Protein AF-A0AA39YDU1-F1 (afdb_monomer_lite)

pLDDT: mean 75.13, std 13.62, range [35.56, 90.25]

Secondary structure (DSSP, 8-state):
-TTSS---SS---SHHHHHHHHSS-----EEEEETTTTEEEE---HHHHHHHTSTT---EE--B-TTT--BPPPEEHHHH---------

Structure (mmCIF, N/CA/C/O backbone):
data_AF-A0AA39YDU1-F1
#
_entry.id   AF-A0AA39YDU1-F1
#
loop_
_atom_site.group_PDB
_atom_site.id
_atom_site.type_symbol
_atom_site.label_atom_id
_atom_site.label_alt_id
_atom_site.label_comp_id
_atom_site.label_asym_id
_atom_site.label_entity_id
_atom_site.label_seq_id
_atom_site.pdbx_PDB_ins_code
_atom_site.Cartn_x
_atom_site.Cartn_y
_atom_site.Cartn_z
_atom_site.occupancy
_atom_site.B_iso_or_equiv
_atom_site.auth_seq_id
_atom_site.auth_comp_id
_atom_site.auth_asym_id
_atom_site.auth_atom_id
_atom_site.pdbx_PDB_model_num
ATOM 1 N N . ILE A 1 1 ? -8.978 3.957 -26.871 1.00 47.50 1 ILE A N 1
ATOM 2 C CA . ILE A 1 1 ? -8.664 4.606 -25.570 1.00 47.50 1 ILE A CA 1
ATOM 3 C C . ILE A 1 1 ? -9.674 4.247 -24.463 1.00 47.50 1 ILE A C 1
ATOM 5 O O . ILE A 1 1 ? -9.238 3.800 -23.417 1.00 47.50 1 ILE A O 1
ATOM 9 N N . ARG A 1 2 ? -11.002 4.299 -24.682 1.00 35.56 2 ARG A N 1
ATOM 10 C CA . ARG A 1 2 ? -12.038 3.990 -23.656 1.00 35.56 2 ARG A CA 1
ATOM 11 C C . ARG A 1 2 ? -12.030 2.564 -23.058 1.00 35.56 2 ARG A C 1
ATOM 13 O O . ARG A 1 2 ? -12.606 2.353 -22.003 1.00 35.56 2 ARG A O 1
ATOM 20 N N . ARG A 1 3 ? -11.391 1.589 -23.716 1.00 40.78 3 ARG A N 1
ATOM 21 C CA . ARG A 1 3 ? -11.350 0.175 -23.285 1.00 40.78 3 ARG A CA 1
ATOM 22 C C . ARG A 1 3 ? -10.234 -0.135 -22.266 1.00 40.78 3 ARG A C 1
ATOM 24 O O . ARG A 1 3 ? -10.273 -1.187 -21.656 1.00 40.78 3 ARG A O 1
ATOM 31 N N . LEU A 1 4 ? -9.275 0.780 -22.080 1.00 43.16 4 LEU A N 1
ATOM 32 C CA . LEU A 1 4 ? -8.185 0.685 -21.088 1.00 43.16 4 LEU A CA 1
ATOM 33 C C . LEU A 1 4 ? -8.556 1.287 -19.721 1.00 43.16 4 LEU A C 1
ATOM 35 O O . LEU A 1 4 ? -7.823 1.111 -18.761 1.00 43.16 4 LEU A O 1
ATOM 39 N N . LEU A 1 5 ? -9.672 2.019 -19.650 1.00 44.91 5 LEU A N 1
ATOM 40 C CA . LEU A 1 5 ? -10.159 2.694 -18.438 1.00 44.91 5 LEU A CA 1
ATOM 41 C C . LEU A 1 5 ? -11.294 1.925 -17.746 1.00 44.91 5 LEU A C 1
ATOM 43 O O . LEU A 1 5 ? -11.844 2.402 -16.761 1.00 44.91 5 LEU A O 1
ATOM 47 N N . LEU A 1 6 ? -11.671 0.767 -18.288 1.00 43.84 6 LEU A N 1
ATOM 48 C CA . LEU A 1 6 ? -12.620 -0.152 -17.673 1.00 43.84 6 LEU A CA 1
ATOM 49 C C . LEU A 1 6 ? -11.801 -1.251 -16.995 1.00 43.84 6 LEU A C 1
ATOM 51 O O . LEU A 1 6 ? -11.708 -2.362 -17.510 1.00 43.84 6 LEU A O 1
ATOM 55 N N . ASP A 1 7 ? -11.146 -0.890 -15.888 1.00 47.28 7 ASP A N 1
ATOM 56 C CA . ASP A 1 7 ? -10.816 -1.875 -14.857 1.00 47.28 7 ASP A CA 1
ATOM 57 C C . ASP A 1 7 ? -12.153 -2.518 -14.472 1.00 47.28 7 ASP A C 1
ATOM 59 O O . ASP A 1 7 ? -13.098 -1.820 -14.105 1.00 47.28 7 ASP A O 1
ATOM 63 N N . ASP A 1 8 ? -12.286 -3.826 -14.654 1.00 54.81 8 ASP A N 1
ATOM 64 C CA . ASP A 1 8 ? -13.513 -4.565 -14.340 1.00 54.81 8 ASP A CA 1
ATOM 65 C C . ASP A 1 8 ? -13.666 -4.798 -12.825 1.00 54.81 8 ASP A C 1
ATOM 67 O O . ASP A 1 8 ? -14.436 -5.662 -12.405 1.00 54.81 8 ASP A O 1
ATOM 71 N N . GLU A 1 9 ? -12.879 -4.057 -12.035 1.00 50.50 9 GLU A N 1
ATOM 72 C CA . GLU A 1 9 ? -12.658 -4.156 -10.594 1.00 50.50 9 GLU A CA 1
ATOM 73 C C . GLU A 1 9 ? -12.163 -5.536 -10.129 1.00 50.50 9 GLU A C 1
ATOM 75 O O . GLU A 1 9 ? -12.003 -5.762 -8.929 1.00 50.50 9 GLU A O 1
ATOM 80 N N . ASN A 1 10 ? -11.859 -6.459 -11.051 1.00 50.19 10 ASN A N 1
ATOM 81 C CA . ASN A 1 10 ? -11.291 -7.763 -10.711 1.00 50.19 10 ASN A CA 1
ATOM 82 C C . ASN A 1 10 ? -9.755 -7.749 -10.739 1.00 50.19 10 ASN A C 1
ATOM 84 O O . ASN A 1 10 ? -9.124 -8.707 -10.272 1.00 50.19 10 ASN A O 1
ATOM 88 N N . GLY A 1 11 ? -9.144 -6.673 -11.251 1.00 57.66 11 GLY A N 1
ATOM 89 C CA . GLY A 1 11 ? -7.698 -6.548 -11.418 1.00 57.66 11 GLY A CA 1
ATOM 90 C C . GLY A 1 11 ? -7.121 -7.586 -12.390 1.00 57.66 11 GLY A C 1
ATOM 91 O O . GLY A 1 11 ? -7.844 -8.245 -13.138 1.00 57.66 11 GLY A O 1
ATOM 92 N N . ASP A 1 12 ? -5.795 -7.763 -12.385 1.00 61.41 12 ASP A N 1
ATOM 93 C CA . ASP A 1 12 ? -5.139 -8.769 -13.235 1.00 61.41 12 ASP A CA 1
ATOM 94 C C . ASP A 1 12 ? -5.679 -10.181 -12.939 1.00 61.41 12 ASP A C 1
ATOM 96 O O . ASP A 1 12 ? -5.805 -10.585 -11.780 1.00 61.41 12 ASP A O 1
ATOM 100 N N . ARG A 1 13 ? -5.991 -10.943 -13.991 1.00 66.12 13 ARG A N 1
ATOM 101 C CA . ARG A 1 13 ? -6.508 -12.320 -13.940 1.00 66.12 13 ARG A CA 1
ATOM 102 C C . ARG A 1 13 ? -5.431 -13.378 -14.212 1.00 66.12 13 ARG A C 1
ATOM 104 O O . ARG A 1 13 ? -5.767 -14.554 -14.321 1.00 66.12 13 ARG A O 1
ATOM 111 N N . SER A 1 14 ? -4.165 -12.980 -14.333 1.00 67.94 14 SER A N 1
ATOM 112 C CA . SER A 1 14 ? -3.040 -13.899 -14.505 1.00 67.94 14 SER A CA 1
ATOM 113 C C . SER A 1 14 ? -2.952 -14.928 -13.371 1.00 67.94 14 SER A C 1
ATOM 115 O O . SER A 1 14 ? -3.374 -14.690 -12.235 1.00 67.94 14 SER A O 1
ATOM 117 N N . GLU A 1 15 ? -2.372 -16.090 -13.672 1.00 71.12 15 GLU A N 1
ATOM 118 C CA . GLU A 1 15 ? -2.139 -17.150 -12.685 1.00 71.12 15 GLU A CA 1
ATOM 119 C C . GLU A 1 15 ? -1.250 -16.654 -11.533 1.00 71.12 15 GLU A C 1
ATOM 121 O O . GLU A 1 15 ? -1.516 -16.946 -10.368 1.00 71.12 15 GLU A O 1
ATOM 126 N N . ALA A 1 16 ? -0.275 -15.789 -11.834 1.00 67.31 16 ALA A N 1
ATOM 127 C CA . ALA A 1 16 ? 0.546 -15.117 -10.832 1.00 67.31 16 ALA A CA 1
ATOM 128 C C . ALA A 1 16 ? -0.301 -14.260 -9.872 1.00 67.31 16 ALA A C 1
ATOM 130 O O . ALA A 1 16 ? -0.163 -14.386 -8.652 1.00 67.31 16 ALA A O 1
ATOM 131 N N . ALA A 1 17 ? -1.220 -13.441 -10.396 1.00 64.06 17 ALA A N 1
ATOM 132 C CA . ALA A 1 17 ? -2.144 -12.649 -9.583 1.00 64.06 17 ALA A CA 1
ATOM 133 C C . ALA A 1 17 ? -3.092 -13.537 -8.755 1.00 64.06 17 ALA A C 1
ATOM 135 O O . ALA A 1 17 ? -3.394 -13.235 -7.598 1.00 64.06 17 ALA A O 1
ATOM 136 N N . ALA A 1 18 ? -3.557 -14.654 -9.324 1.00 67.62 18 ALA A N 1
ATOM 137 C CA . ALA A 1 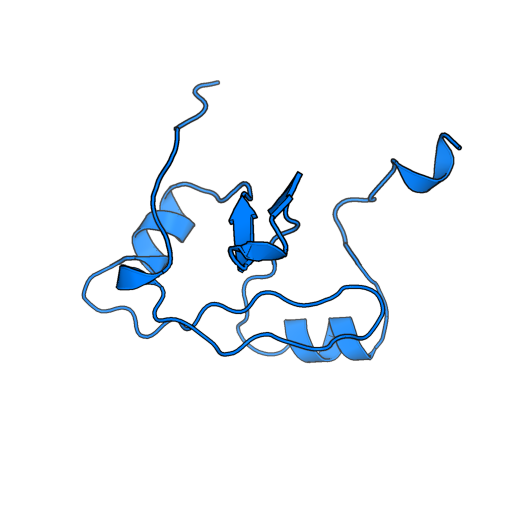18 ? -4.400 -15.624 -8.630 1.00 67.62 18 ALA A CA 1
ATOM 138 C C . ALA A 1 18 ? -3.669 -16.294 -7.452 1.00 67.62 18 ALA A C 1
ATOM 140 O O . ALA A 1 18 ? -4.206 -16.325 -6.346 1.00 67.62 18 ALA A O 1
ATOM 141 N N . GLU A 1 19 ? -2.432 -16.753 -7.643 1.00 69.75 19 GLU A N 1
ATOM 142 C CA . GLU A 1 19 ? -1.615 -17.364 -6.585 1.00 69.75 19 GLU A CA 1
ATOM 143 C C . GLU A 1 19 ? -1.325 -16.395 -5.430 1.00 69.75 19 GLU A C 1
ATOM 145 O O . GLU A 1 19 ? -1.369 -16.775 -4.257 1.00 69.75 19 GLU A O 1
ATOM 150 N N . LYS A 1 20 ? -1.103 -15.107 -5.725 1.00 65.44 20 LYS A N 1
ATOM 151 C CA . LYS A 1 20 ? -0.923 -14.087 -4.678 1.00 65.44 20 LYS A CA 1
ATOM 152 C C . LYS A 1 20 ? -2.210 -13.759 -3.921 1.00 65.44 20 LYS A C 1
ATOM 154 O O . LYS A 1 20 ? -2.128 -13.438 -2.740 1.00 65.44 20 LYS A O 1
ATOM 159 N N . ARG A 1 21 ? -3.383 -13.889 -4.550 1.00 64.62 21 ARG A N 1
ATOM 160 C CA . ARG A 1 21 ? -4.693 -13.754 -3.881 1.00 64.62 21 ARG A CA 1
ATOM 161 C C . ARG A 1 21 ? -5.086 -14.978 -3.047 1.00 64.62 21 ARG A C 1
ATOM 163 O O . ARG A 1 21 ? -5.895 -14.840 -2.136 1.00 64.62 21 ARG A O 1
ATOM 170 N N . LYS A 1 22 ? -4.534 -16.165 -3.336 1.00 62.09 22 LYS A N 1
ATOM 171 C CA . LYS A 1 22 ? -4.746 -17.383 -2.523 1.00 62.09 22 LYS A CA 1
ATOM 172 C C . LYS A 1 22 ? -4.065 -17.304 -1.156 1.00 62.09 22 LYS A C 1
ATOM 174 O O . LYS A 1 22 ? -4.507 -17.944 -0.205 1.00 62.09 22 LYS A O 1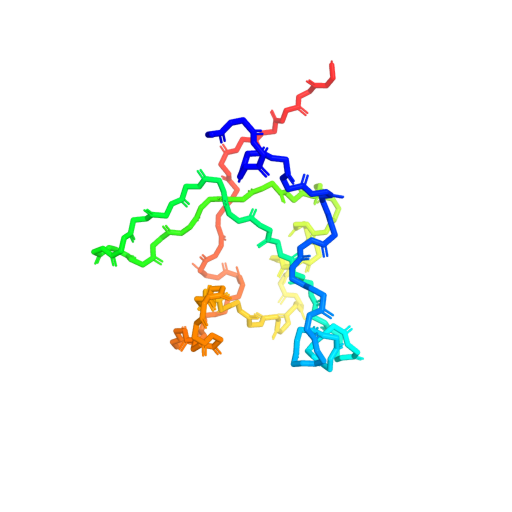
ATOM 179 N N . THR A 1 23 ? -2.991 -16.526 -1.049 1.00 58.00 23 THR A N 1
ATOM 180 C CA . THR A 1 23 ? -2.401 -16.155 0.240 1.00 58.00 23 THR A CA 1
ATOM 181 C C . THR A 1 23 ? -3.244 -15.032 0.841 1.00 58.00 23 THR A C 1
ATOM 183 O O . THR A 1 23 ? -3.763 -14.219 0.090 1.00 58.00 23 THR A O 1
ATOM 186 N N . ALA A 1 24 ? -3.423 -14.993 2.165 1.00 61.09 24 ALA A N 1
ATOM 187 C CA . ALA A 1 24 ? -4.249 -14.009 2.876 1.00 61.09 24 ALA A CA 1
ATOM 188 C C . ALA A 1 24 ? -3.742 -12.560 2.689 1.00 61.09 24 ALA A C 1
ATOM 190 O O . ALA A 1 24 ? -3.160 -11.962 3.589 1.00 61.09 24 ALA A O 1
ATOM 191 N N . VAL A 1 25 ? -3.914 -12.010 1.491 1.00 69.88 25 VAL A N 1
ATOM 192 C CA . VAL A 1 25 ? -3.377 -10.738 1.025 1.00 69.88 25 VAL A CA 1
ATOM 193 C C . VAL A 1 25 ? -4.555 -9.909 0.551 1.00 69.88 25 VAL A C 1
ATOM 195 O O . VAL A 1 25 ? -5.285 -10.293 -0.361 1.00 69.88 25 VAL A O 1
ATOM 198 N N . HIS A 1 26 ? -4.734 -8.744 1.163 1.00 73.44 26 HIS A N 1
ATOM 199 C CA . HIS A 1 26 ? -5.636 -7.738 0.629 1.00 73.44 26 HIS A CA 1
ATOM 200 C C . HIS A 1 26 ? -4.936 -7.001 -0.514 1.00 73.44 26 HIS A C 1
ATOM 202 O O . HIS A 1 26 ? -3.896 -6.375 -0.307 1.00 73.44 26 HIS A O 1
ATOM 208 N N . VAL A 1 27 ? -5.502 -7.087 -1.717 1.00 75.31 27 VAL A N 1
ATOM 209 C CA . VAL A 1 27 ? -5.025 -6.359 -2.898 1.00 75.31 27 VAL A CA 1
ATOM 210 C C . VAL A 1 27 ? -5.917 -5.139 -3.100 1.00 75.31 27 VAL A C 1
ATOM 212 O O . VAL A 1 27 ? -7.139 -5.267 -3.134 1.00 75.31 27 VAL A O 1
ATOM 215 N N . PHE A 1 28 ? -5.304 -3.965 -3.231 1.00 79.38 28 PHE A N 1
ATOM 216 C CA . PHE A 1 28 ? -5.997 -2.710 -3.511 1.00 79.38 28 PHE A CA 1
ATOM 217 C C . PHE A 1 28 ? -5.420 -2.086 -4.778 1.00 79.38 28 PHE A C 1
ATOM 219 O O . PHE A 1 28 ? -4.200 -1.961 -4.899 1.00 79.38 28 PHE A O 1
ATOM 226 N N . SER A 1 29 ? -6.287 -1.647 -5.689 1.00 77.06 29 SER A N 1
ATOM 227 C CA . SER A 1 29 ? -5.879 -0.800 -6.810 1.00 77.06 29 SER A CA 1
ATOM 228 C C . SER A 1 29 ? -5.621 0.619 -6.300 1.00 77.06 29 SER A C 1
ATOM 230 O O . SER A 1 29 ? -6.467 1.221 -5.629 1.00 77.06 29 SER A O 1
ATOM 232 N N . SER A 1 30 ? -4.439 1.163 -6.587 1.00 78.06 30 SER A N 1
ATOM 233 C CA . SER A 1 30 ? -4.132 2.561 -6.291 1.00 78.06 30 SER A CA 1
ATOM 234 C C . SER A 1 30 ? -4.683 3.462 -7.398 1.00 78.06 30 SER A C 1
ATOM 236 O O . SER A 1 30 ? -4.575 3.150 -8.579 1.00 78.06 30 SER A O 1
ATOM 238 N N . PHE A 1 31 ? -5.275 4.597 -7.023 1.00 77.19 31 PHE A N 1
ATOM 239 C CA . PHE A 1 31 ? -5.737 5.611 -7.986 1.00 77.19 31 PHE A CA 1
ATOM 240 C C . PHE A 1 31 ? -4.704 6.728 -8.189 1.00 77.19 31 PHE A C 1
ATOM 242 O O . PHE A 1 31 ? -4.862 7.589 -9.052 1.00 77.19 31 PHE A O 1
ATOM 249 N N . TYR A 1 32 ? -3.655 6.745 -7.364 1.00 79.00 32 TYR A N 1
ATOM 250 C CA . TYR A 1 32 ? -2.573 7.716 -7.428 1.00 79.00 32 TYR A CA 1
ATOM 251 C C . TYR A 1 32 ? -1.282 7.093 -6.897 1.00 79.00 32 TYR A C 1
ATOM 253 O O . TYR A 1 32 ? -1.290 6.481 -5.826 1.00 79.00 32 TYR A O 1
ATOM 261 N N . HIS A 1 33 ? -0.179 7.270 -7.624 1.00 80.19 33 HIS A N 1
ATOM 262 C CA . HIS A 1 33 ? 1.146 6.793 -7.237 1.00 80.19 33 HIS A CA 1
ATOM 263 C C . HIS A 1 33 ? 2.207 7.854 -7.553 1.00 80.19 33 HIS A C 1
ATOM 265 O O . HIS A 1 33 ? 2.278 8.342 -8.680 1.00 80.19 33 HIS A O 1
ATOM 271 N N . ILE A 1 34 ? 3.033 8.198 -6.562 1.00 84.06 34 ILE A N 1
ATOM 272 C CA . ILE A 1 34 ? 4.229 9.029 -6.734 1.00 84.06 34 ILE A CA 1
ATOM 273 C C . ILE A 1 34 ? 5.447 8.114 -6.637 1.00 84.06 34 ILE A C 1
ATOM 275 O O . ILE A 1 34 ? 5.779 7.640 -5.551 1.00 84.06 34 ILE A O 1
ATOM 279 N N . GLU A 1 35 ? 6.135 7.899 -7.756 1.00 79.50 35 GLU A N 1
ATOM 280 C CA . GLU A 1 35 ? 7.295 7.003 -7.820 1.00 79.50 35 GLU A CA 1
ATOM 281 C C . GLU A 1 35 ? 8.473 7.505 -6.971 1.00 79.50 35 GLU A C 1
ATOM 283 O O . GLU A 1 35 ? 9.057 6.734 -6.210 1.00 79.50 35 GLU A O 1
ATOM 288 N N . ALA A 1 36 ? 8.759 8.812 -7.021 1.00 81.88 36 ALA A N 1
ATOM 289 C CA . ALA A 1 36 ? 9.870 9.427 -6.289 1.00 81.88 36 ALA A CA 1
ATOM 290 C C . ALA A 1 36 ? 9.782 9.210 -4.768 1.00 81.88 36 ALA A C 1
ATOM 292 O O . ALA A 1 36 ? 10.791 8.941 -4.121 1.00 81.88 36 ALA A O 1
ATOM 293 N N . SER A 1 37 ? 8.575 9.290 -4.198 1.00 82.38 37 SER A N 1
ATOM 294 C CA . SER A 1 37 ? 8.333 9.072 -2.767 1.00 82.38 37 SER A CA 1
ATOM 295 C C . SER A 1 37 ? 7.785 7.679 -2.448 1.00 82.38 37 SER A C 1
ATOM 297 O O . SER A 1 37 ? 7.478 7.401 -1.289 1.00 82.38 37 SER A O 1
ATOM 299 N N . ARG A 1 38 ? 7.620 6.813 -3.461 1.00 83.50 38 ARG A N 1
ATOM 300 C CA . ARG A 1 38 ? 6.998 5.479 -3.359 1.00 83.50 38 ARG A CA 1
ATOM 301 C C . ARG A 1 38 ? 5.689 5.506 -2.570 1.00 83.50 38 ARG A C 1
ATOM 303 O O . ARG A 1 38 ? 5.450 4.681 -1.693 1.00 83.50 38 ARG A O 1
ATOM 310 N N . THR A 1 39 ? 4.859 6.510 -2.835 1.00 85.69 39 THR A N 1
ATOM 311 C CA . THR A 1 39 ? 3.605 6.725 -2.108 1.00 85.69 39 THR A CA 1
ATOM 312 C C . THR A 1 39 ? 2.435 6.382 -3.008 1.00 85.69 39 THR A C 1
ATOM 314 O O . THR A 1 39 ? 2.315 6.935 -4.099 1.00 85.69 39 THR A O 1
ATOM 317 N N . ALA A 1 40 ? 1.549 5.509 -2.541 1.00 87.56 40 ALA A N 1
ATOM 318 C CA . ALA A 1 40 ? 0.295 5.195 -3.212 1.00 87.56 40 ALA A CA 1
ATOM 319 C C . ALA A 1 40 ? -0.893 5.729 -2.404 1.00 87.56 40 ALA A C 1
ATOM 321 O O . ALA A 1 40 ? -0.830 5.822 -1.179 1.00 87.56 40 ALA A O 1
ATOM 322 N N . ARG A 1 41 ? -1.991 6.056 -3.086 1.00 88.94 41 ARG A N 1
ATOM 323 C CA . ARG A 1 41 ? -3.298 6.293 -2.462 1.00 88.94 41 ARG A CA 1
ATOM 324 C C . ARG A 1 41 ? -4.306 5.320 -3.051 1.00 88.94 41 ARG A C 1
ATOM 326 O O . ARG A 1 41 ? -4.332 5.111 -4.264 1.00 88.94 41 ARG A O 1
ATOM 333 N N . TRP A 1 42 ? -5.111 4.725 -2.185 1.00 87.38 42 TRP A N 1
ATOM 334 C CA . TRP A 1 42 ? -6.106 3.725 -2.548 1.00 87.38 42 TRP A CA 1
ATOM 335 C C . TRP A 1 42 ? -7.354 3.887 -1.687 1.00 87.38 42 TRP A C 1
ATOM 337 O O . TRP A 1 42 ? -7.315 4.499 -0.616 1.00 87.38 42 TRP A O 1
ATOM 347 N N . TRP A 1 43 ? -8.462 3.329 -2.165 1.00 85.31 43 TRP A N 1
ATOM 348 C CA . TRP A 1 43 ? -9.682 3.216 -1.380 1.00 85.31 43 TRP A CA 1
ATOM 349 C C . TRP A 1 43 ? -9.677 1.915 -0.589 1.00 85.31 43 TRP A C 1
ATOM 351 O O . TRP A 1 43 ? -9.293 0.860 -1.089 1.00 85.31 43 TRP A O 1
ATOM 361 N N . CYS A 1 44 ? -10.106 1.994 0.665 1.00 85.56 44 CYS A N 1
ATOM 362 C CA . CYS A 1 44 ? -10.220 0.851 1.554 1.00 85.56 44 CYS A CA 1
ATOM 363 C C . CYS A 1 44 ? -11.462 1.030 2.424 1.00 85.56 44 CYS A C 1
ATOM 365 O O . CYS A 1 44 ? -11.763 2.143 2.866 1.00 85.56 44 CYS A O 1
ATOM 367 N N . ARG A 1 45 ? -12.185 -0.063 2.685 1.00 84.88 45 ARG A N 1
ATOM 368 C CA . ARG A 1 45 ? -13.287 -0.022 3.645 1.00 84.88 45 ARG A CA 1
ATOM 369 C C . ARG A 1 45 ? -12.756 0.338 5.031 1.00 84.88 45 ARG A C 1
ATOM 371 O O . ARG A 1 45 ? -11.695 -0.120 5.455 1.00 84.88 45 ARG A O 1
ATOM 378 N N . THR A 1 46 ? -13.525 1.135 5.762 1.00 84.38 46 THR A N 1
ATOM 379 C CA . THR A 1 46 ? -13.114 1.668 7.066 1.00 84.38 46 THR A CA 1
ATOM 380 C C . THR A 1 46 ? -12.842 0.579 8.107 1.00 84.38 46 THR A C 1
ATOM 382 O O . THR A 1 46 ? -11.934 0.728 8.920 1.00 84.38 46 THR A O 1
ATOM 385 N N . ASP A 1 47 ? -13.599 -0.517 8.099 1.00 83.50 47 ASP A N 1
ATOM 386 C CA . ASP A 1 47 ? -13.395 -1.659 8.997 1.00 83.50 47 ASP A CA 1
ATOM 387 C C . ASP A 1 47 ? -12.085 -2.403 8.705 1.00 83.50 47 ASP A C 1
ATOM 389 O O . ASP A 1 47 ? -11.329 -2.709 9.630 1.00 83.50 47 ASP A O 1
ATOM 393 N N . VAL A 1 48 ? -11.766 -2.606 7.425 1.00 84.81 48 VAL A N 1
ATOM 394 C CA . VAL A 1 48 ? -10.494 -3.202 6.991 1.00 84.81 48 VAL A CA 1
ATOM 395 C C . VAL A 1 48 ? -9.322 -2.296 7.357 1.00 84.81 48 VAL A C 1
ATOM 397 O O . 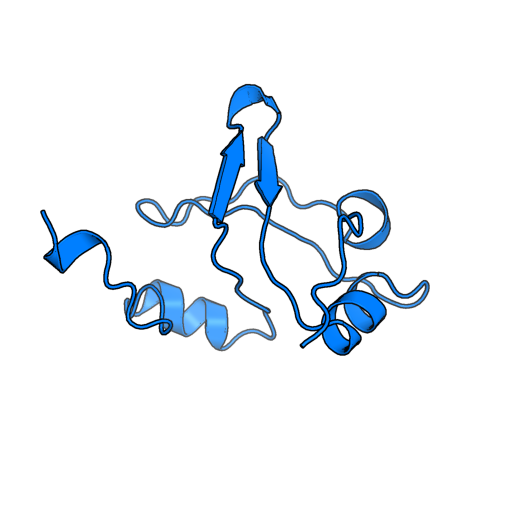VAL A 1 48 ? -8.341 -2.773 7.921 1.00 84.81 48 VAL A O 1
ATOM 400 N N . MET A 1 49 ? -9.436 -0.984 7.123 1.00 87.06 49 MET A N 1
ATOM 401 C CA . MET A 1 49 ? -8.402 -0.017 7.502 1.00 87.06 49 MET A CA 1
ATOM 402 C C . MET A 1 49 ? -8.116 -0.055 9.011 1.00 87.06 49 MET A C 1
ATOM 404 O O . MET A 1 49 ? -6.960 -0.148 9.414 1.00 87.06 49 MET A O 1
ATOM 408 N N . LYS A 1 50 ? -9.162 -0.074 9.849 1.00 86.25 50 LYS A N 1
ATOM 409 C CA . LYS A 1 50 ? -9.024 -0.193 11.312 1.00 86.25 50 LYS A CA 1
ATOM 410 C C . LYS A 1 50 ? -8.345 -1.497 11.734 1.00 86.25 50 LYS A C 1
ATOM 412 O O . LYS A 1 50 ? -7.530 -1.484 12.652 1.00 86.25 50 LYS A O 1
ATOM 417 N N . SER A 1 51 ? -8.664 -2.611 11.076 1.00 85.25 51 SER A N 1
ATOM 418 C CA . SER A 1 51 ? -8.010 -3.900 11.332 1.00 85.25 51 SER A CA 1
ATOM 419 C C . SER A 1 51 ? -6.528 -3.870 10.935 1.00 85.25 51 SER A C 1
ATOM 421 O O . SER A 1 51 ? -5.663 -4.280 11.711 1.00 85.25 51 SER A O 1
ATOM 423 N N . LEU A 1 52 ? -6.226 -3.302 9.764 1.00 84.44 52 LEU A N 1
ATOM 424 C CA . LEU A 1 52 ? -4.881 -3.218 9.199 1.00 84.44 52 LEU A CA 1
ATOM 425 C C . LEU A 1 52 ? -3.941 -2.372 10.070 1.00 84.44 52 LEU A C 1
ATOM 427 O O . LEU A 1 52 ? -2.805 -2.781 10.317 1.00 84.44 52 LEU A O 1
ATOM 431 N N . THR A 1 53 ? -4.423 -1.242 10.595 1.00 84.56 53 THR A N 1
ATOM 432 C CA . THR A 1 53 ? -3.638 -0.337 11.452 1.00 84.56 53 THR A CA 1
ATOM 433 C C . THR A 1 53 ? -3.787 -0.598 12.952 1.00 84.56 53 THR A C 1
ATOM 435 O O . THR A 1 53 ? -3.228 0.151 13.750 1.00 84.56 53 THR A O 1
ATOM 438 N N . SER A 1 54 ? -4.531 -1.629 13.366 1.00 85.75 54 SER A N 1
ATOM 439 C CA . SER A 1 54 ? -4.692 -1.973 14.785 1.00 85.75 54 SER A CA 1
ATOM 440 C C . SER A 1 54 ? -3.340 -2.243 15.449 1.00 85.75 54 SER A C 1
ATOM 442 O O . SER A 1 54 ? -2.465 -2.869 14.855 1.00 85.75 54 SER A O 1
ATOM 444 N N . SER A 1 55 ? -3.170 -1.861 16.716 1.00 74.81 55 SER A N 1
ATOM 445 C CA . SER A 1 55 ? -1.937 -2.070 17.490 1.00 74.81 55 SER A CA 1
ATOM 446 C C . SER A 1 55 ? -1.511 -3.540 17.601 1.00 74.81 55 SER A C 1
ATOM 448 O O . SER A 1 55 ? -0.327 -3.812 17.793 1.00 74.81 55 SER A O 1
ATOM 450 N N . SER A 1 56 ? -2.431 -4.491 17.429 1.00 78.44 56 SER A N 1
ATOM 451 C CA . SER A 1 56 ? -2.155 -5.936 17.418 1.00 78.44 56 SER A CA 1
ATOM 452 C C . SER A 1 56 ? -1.862 -6.518 16.027 1.00 78.44 56 SER A C 1
ATOM 454 O O . SER A 1 56 ? -1.501 -7.685 15.924 1.00 78.44 56 SER A O 1
ATOM 456 N N . SER A 1 57 ? -1.985 -5.731 14.954 1.00 76.25 57 SER A N 1
ATOM 457 C CA . SER A 1 57 ? -1.761 -6.195 13.579 1.00 76.25 57 SER A CA 1
ATOM 458 C C . SER A 1 57 ? -0.266 -6.383 13.265 1.00 76.25 57 SER A C 1
ATOM 460 O O . SER A 1 57 ? 0.581 -5.614 13.721 1.00 76.25 57 SER A O 1
ATOM 462 N N . SER A 1 58 ? 0.073 -7.399 12.472 1.00 83.88 58 SER A N 1
ATOM 463 C CA . SER A 1 58 ? 1.420 -7.646 11.925 1.00 83.88 58 SER A CA 1
ATOM 464 C C . SER A 1 58 ? 1.463 -7.476 10.401 1.00 83.88 58 SER A C 1
ATOM 466 O O . SER A 1 58 ? 2.353 -7.999 9.728 1.00 83.88 58 SER A O 1
ATOM 468 N N . TRP A 1 59 ? 0.487 -6.754 9.843 1.00 87.06 59 TRP A N 1
ATOM 469 C CA . TRP A 1 59 ? 0.356 -6.584 8.402 1.00 87.06 59 TRP A CA 1
ATOM 470 C C . TRP A 1 59 ? 1.557 -5.831 7.819 1.00 87.06 59 TRP A C 1
ATOM 472 O O . TRP A 1 59 ? 1.927 -4.748 8.280 1.00 87.06 59 TRP A O 1
ATOM 482 N N . LYS A 1 60 ? 2.134 -6.402 6.759 1.00 88.81 60 LYS A N 1
ATOM 483 C CA . LYS A 1 60 ? 3.126 -5.745 5.906 1.00 88.81 60 LYS A CA 1
ATOM 484 C C . LYS A 1 60 ? 2.457 -5.277 4.621 1.00 88.81 60 LYS A C 1
ATOM 486 O O . LYS A 1 60 ? 1.701 -6.025 4.004 1.00 88.81 60 LYS A O 1
ATOM 491 N N . VAL A 1 61 ? 2.759 -4.051 4.216 1.00 88.19 61 VAL A N 1
ATOM 492 C CA . VAL A 1 61 ? 2.216 -3.421 3.010 1.00 88.19 61 VAL A CA 1
ATOM 493 C C . VAL A 1 61 ? 3.315 -3.290 1.971 1.00 88.19 61 VAL A C 1
ATOM 495 O O . VAL A 1 61 ? 4.448 -2.937 2.293 1.00 88.19 61 VAL A O 1
ATOM 498 N N . TYR A 1 62 ? 2.964 -3.578 0.723 1.00 87.31 62 TYR A N 1
ATOM 499 C CA . TYR A 1 62 ? 3.864 -3.569 -0.421 1.00 87.31 62 TYR A CA 1
ATOM 500 C C . TYR A 1 62 ? 3.184 -2.838 -1.574 1.00 87.31 62 TYR A C 1
ATOM 502 O O . TYR A 1 62 ? 1.984 -3.015 -1.785 1.00 87.31 62 TYR A O 1
ATOM 510 N N . ILE A 1 63 ? 3.951 -2.079 -2.352 1.00 85.81 63 ILE A N 1
ATOM 511 C CA . ILE A 1 63 ? 3.497 -1.580 -3.650 1.00 85.81 63 ILE A CA 1
ATOM 512 C C . ILE A 1 63 ? 4.022 -2.547 -4.704 1.00 85.81 63 ILE A C 1
ATOM 514 O O . ILE A 1 63 ? 5.216 -2.846 -4.725 1.00 85.81 63 ILE A O 1
ATOM 518 N N . TRP A 1 64 ? 3.121 -3.048 -5.544 1.00 82.12 64 TRP A N 1
ATOM 519 C CA . TRP A 1 64 ? 3.445 -3.957 -6.637 1.00 82.12 64 TRP A CA 1
ATOM 520 C C . TRP A 1 64 ? 3.261 -3.243 -7.969 1.00 82.12 64 TRP A C 1
ATOM 522 O O . TRP A 1 64 ? 2.297 -2.499 -8.154 1.00 82.12 64 TRP A O 1
ATOM 532 N N . ARG A 1 65 ? 4.172 -3.496 -8.904 1.00 76.06 65 ARG A N 1
ATOM 533 C CA . ARG A 1 65 ? 3.979 -3.149 -10.309 1.00 76.06 65 ARG A CA 1
ATOM 534 C C . ARG A 1 65 ? 3.040 -4.160 -10.956 1.00 76.06 65 ARG A C 1
ATOM 536 O O . ARG A 1 65 ? 3.275 -5.358 -10.864 1.00 76.06 65 ARG A O 1
ATOM 543 N N . ALA A 1 66 ? 1.990 -3.681 -11.616 1.00 71.25 66 ALA A N 1
ATOM 544 C CA . ALA A 1 66 ? 1.000 -4.551 -12.254 1.00 71.25 66 ALA A CA 1
ATOM 545 C C . ALA A 1 66 ? 1.524 -5.235 -13.530 1.00 71.25 66 ALA A C 1
ATOM 547 O O . ALA A 1 66 ? 0.987 -6.256 -13.941 1.00 71.25 66 ALA A O 1
ATOM 548 N N . ASP A 1 67 ? 2.560 -4.679 -14.159 1.00 71.25 67 ASP A N 1
ATOM 549 C CA . ASP A 1 67 ? 3.141 -5.200 -15.396 1.00 71.25 67 ASP A CA 1
ATOM 550 C C . ASP A 1 67 ? 4.279 -6.198 -15.151 1.00 71.25 67 ASP A C 1
ATOM 552 O O . ASP A 1 67 ? 4.365 -7.207 -15.846 1.00 71.25 67 ASP A O 1
ATOM 556 N N . T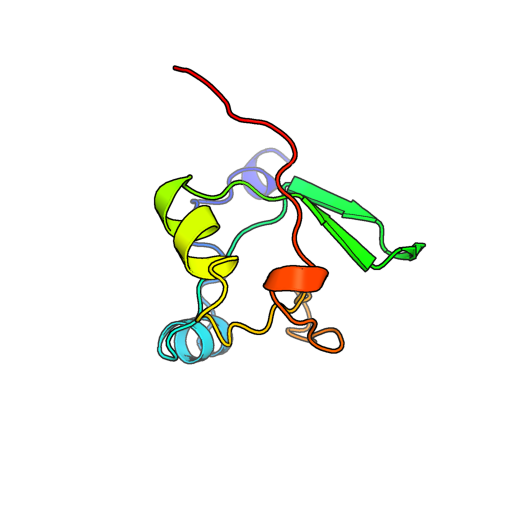HR A 1 68 ? 5.133 -5.945 -14.155 1.00 76.00 68 THR A N 1
ATOM 557 C CA . THR A 1 68 ? 6.278 -6.816 -13.835 1.00 76.00 68 THR A CA 1
ATOM 558 C C . THR A 1 68 ? 6.063 -7.701 -12.613 1.00 76.00 68 THR A C 1
ATOM 560 O O . THR A 1 68 ? 6.857 -8.608 -12.376 1.00 76.00 68 THR A O 1
ATOM 563 N N . TRP A 1 69 ? 5.019 -7.453 -11.816 1.00 70.12 69 TRP A N 1
ATOM 564 C CA . TRP A 1 69 ? 4.787 -8.118 -10.527 1.00 70.12 69 TRP A CA 1
ATOM 565 C C . TRP A 1 69 ? 5.951 -7.982 -9.538 1.00 70.12 69 TRP A C 1
ATOM 567 O O . TRP A 1 69 ? 6.076 -8.748 -8.581 1.00 70.12 69 TRP A O 1
ATOM 577 N N . GLU A 1 70 ? 6.791 -6.968 -9.729 1.00 76.75 70 GLU A N 1
ATOM 578 C CA . GLU A 1 70 ? 7.837 -6.613 -8.784 1.00 76.75 70 GLU A CA 1
ATOM 579 C C . GLU A 1 70 ? 7.252 -5.817 -7.620 1.00 76.75 70 GLU A C 1
ATOM 581 O O . GLU A 1 70 ? 6.376 -4.967 -7.801 1.00 76.75 70 GLU A O 1
ATOM 586 N N . ARG A 1 71 ? 7.760 -6.077 -6.413 1.00 79.38 71 ARG A N 1
ATOM 587 C CA . ARG A 1 71 ? 7.312 -5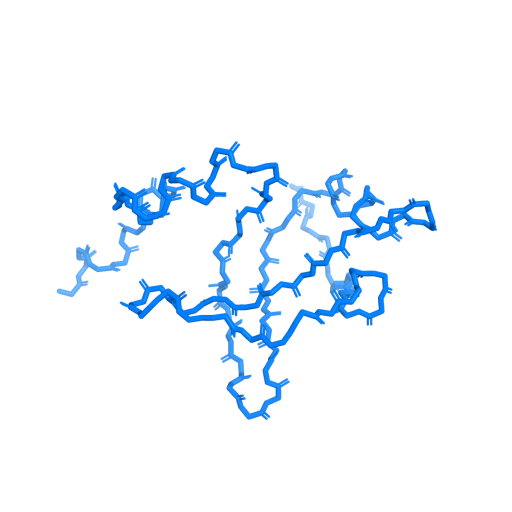.419 -5.183 1.00 79.38 71 ARG A CA 1
ATOM 588 C C . ARG A 1 71 ? 8.390 -4.522 -4.597 1.00 79.38 71 ARG A C 1
ATOM 590 O O . ARG A 1 71 ? 9.573 -4.860 -4.617 1.00 79.38 71 ARG A O 1
ATOM 597 N N . THR A 1 72 ? 7.971 -3.426 -3.979 1.00 81.88 72 THR A N 1
ATOM 598 C CA . THR A 1 72 ? 8.850 -2.620 -3.128 1.00 81.88 72 THR A CA 1
ATOM 599 C C . THR A 1 72 ? 9.240 -3.376 -1.855 1.00 81.88 72 THR A C 1
ATOM 601 O O . THR A 1 72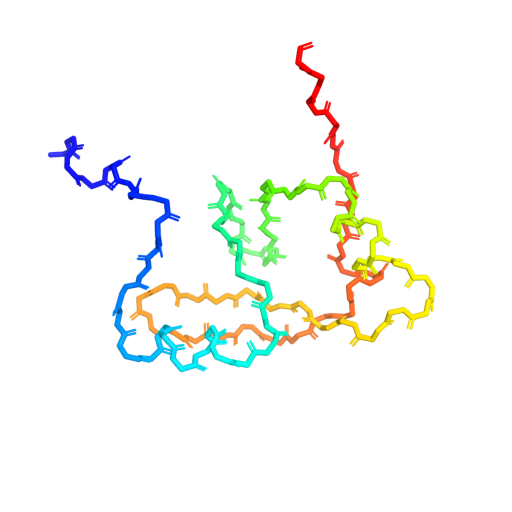 ? 8.632 -4.387 -1.490 1.00 81.88 72 THR A O 1
ATOM 604 N N . ALA A 1 73 ? 10.228 -2.852 -1.121 1.00 83.62 73 ALA A N 1
ATOM 605 C CA . ALA A 1 73 ? 10.425 -3.247 0.270 1.00 83.62 73 ALA A CA 1
ATOM 606 C C . ALA A 1 73 ? 9.129 -2.999 1.062 1.00 83.62 73 ALA A C 1
ATOM 608 O O . ALA A 1 73 ? 8.468 -1.974 0.877 1.00 83.62 73 ALA A O 1
ATOM 609 N N . GLY A 1 74 ? 8.751 -3.969 1.893 1.00 86.00 74 GLY A N 1
ATOM 610 C CA . GLY A 1 74 ? 7.521 -3.898 2.671 1.00 86.00 74 GLY A CA 1
ATOM 611 C C . GLY A 1 74 ? 7.660 -2.977 3.875 1.00 86.00 74 GLY A C 1
ATOM 612 O O . GLY A 1 74 ? 8.704 -2.962 4.526 1.00 86.00 74 GLY A O 1
ATOM 613 N N . VAL A 1 75 ? 6.587 -2.265 4.202 1.00 88.81 75 VAL A N 1
ATOM 614 C CA . VAL A 1 75 ? 6.490 -1.424 5.404 1.00 88.81 75 VAL A CA 1
ATOM 615 C C . VAL A 1 75 ? 5.472 -2.002 6.376 1.00 88.81 75 VAL A C 1
ATOM 617 O O . VAL A 1 75 ? 4.535 -2.690 5.969 1.00 88.81 75 VAL A O 1
ATOM 620 N N . ASP A 1 76 ? 5.647 -1.740 7.669 1.00 90.25 76 ASP A N 1
ATOM 621 C CA . ASP A 1 76 ? 4.617 -2.066 8.654 1.00 90.25 76 ASP A CA 1
ATOM 622 C C . ASP A 1 76 ? 3.377 -1.215 8.408 1.00 90.25 76 ASP A C 1
ATOM 624 O O . ASP A 1 76 ? 3.463 0.008 8.321 1.00 90.25 76 ASP A O 1
ATOM 628 N N . ALA A 1 77 ? 2.210 -1.854 8.337 1.00 88.44 77 ALA A N 1
ATOM 629 C CA . ALA A 1 77 ? 0.939 -1.174 8.103 1.00 88.44 77 ALA A CA 1
ATOM 630 C C . ALA A 1 77 ? 0.692 -0.018 9.088 1.00 88.44 77 ALA A C 1
ATOM 632 O O . ALA A 1 77 ? 0.177 1.027 8.706 1.00 88.44 77 ALA A O 1
ATOM 633 N N . LYS A 1 78 ? 1.110 -0.188 10.347 1.00 87.38 78 LYS A N 1
ATOM 634 C CA . LYS A 1 78 ? 0.937 0.798 11.425 1.00 87.38 78 LYS A CA 1
ATOM 635 C C . LYS A 1 78 ? 1.713 2.094 11.207 1.00 87.38 78 LYS A C 1
ATOM 637 O O . LYS A 1 78 ? 1.294 3.133 11.701 1.00 87.38 78 LYS A O 1
ATOM 642 N N . THR A 1 79 ? 2.865 2.020 10.545 1.00 87.94 79 THR A N 1
ATOM 643 C CA . THR A 1 79 ? 3.768 3.166 10.359 1.00 87.94 79 THR A CA 1
ATOM 644 C C . THR A 1 79 ? 3.737 3.688 8.929 1.00 87.94 79 THR A C 1
ATOM 646 O O . THR A 1 79 ? 3.906 4.882 8.709 1.00 87.94 79 THR A O 1
ATOM 649 N N . GLY A 1 80 ? 3.511 2.801 7.959 1.00 88.69 80 GLY A N 1
ATOM 650 C CA . GLY A 1 80 ? 3.532 3.109 6.534 1.00 88.69 80 GLY A CA 1
ATOM 651 C C . GLY A 1 80 ? 2.175 3.456 5.924 1.00 88.69 80 GLY A C 1
ATOM 652 O O . GLY A 1 80 ? 2.142 3.867 4.767 1.00 88.69 80 GLY A O 1
ATOM 653 N N . VAL A 1 81 ? 1.064 3.295 6.653 1.00 89.69 81 VAL A N 1
ATOM 654 C CA . VAL A 1 81 ? -0.279 3.633 6.158 1.00 89.69 81 VAL A CA 1
ATOM 655 C C . VAL A 1 81 ? -0.931 4.678 7.048 1.00 89.69 81 VAL A C 1
ATOM 657 O O . VAL A 1 81 ? -1.015 4.520 8.263 1.00 89.69 81 VAL A O 1
ATOM 660 N N . SER A 1 82 ? -1.451 5.732 6.424 1.00 89.75 82 SER A N 1
ATOM 661 C CA . SER A 1 82 ? -2.203 6.789 7.090 1.00 89.75 82 SER A CA 1
ATOM 662 C C . SER A 1 82 ? -3.602 6.934 6.496 1.00 89.75 82 SER A C 1
ATOM 664 O O . SER A 1 82 ? -3.837 6.729 5.304 1.00 89.75 82 SER A O 1
ATOM 666 N N . PHE A 1 83 ? -4.557 7.281 7.356 1.00 88.00 83 PHE A N 1
ATOM 667 C CA . PHE A 1 83 ? -5.909 7.615 6.935 1.00 88.00 83 PHE A CA 1
ATOM 668 C C . PHE A 1 83 ? -5.942 9.047 6.392 1.00 88.00 83 PHE A C 1
ATOM 670 O O . PHE A 1 83 ? -5.530 9.970 7.090 1.00 88.00 83 PHE A O 1
ATOM 677 N N . LEU A 1 84 ? -6.431 9.234 5.163 1.00 85.75 84 LEU A N 1
ATOM 678 C CA . LEU A 1 84 ? -6.493 10.558 4.530 1.00 85.75 84 LEU A CA 1
ATOM 679 C C . LEU A 1 84 ? -7.876 11.204 4.643 1.00 85.75 84 LEU A C 1
ATOM 681 O O . LEU A 1 84 ? -7.989 12.352 5.055 1.00 85.75 84 LEU A O 1
ATOM 685 N N . SER A 1 85 ? -8.931 10.491 4.244 1.00 84.75 85 SER A N 1
ATOM 686 C CA . SER A 1 85 ? -10.298 11.023 4.251 1.00 84.75 85 SER A CA 1
ATOM 687 C C . SER A 1 85 ? -11.333 9.903 4.290 1.00 84.75 85 SER A C 1
ATOM 689 O O . SER A 1 85 ? -11.082 8.801 3.797 1.00 84.75 85 SER A O 1
ATOM 691 N N . GLN A 1 86 ? -12.500 10.196 4.869 1.00 83.12 86 GLN A N 1
ATOM 692 C CA . GLN A 1 86 ? -13.680 9.340 4.798 1.00 83.12 86 GLN A CA 1
ATOM 693 C C . GLN A 1 86 ? -14.636 9.920 3.766 1.00 83.12 86 GLN A C 1
ATOM 695 O O . GLN A 1 86 ? -14.955 11.104 3.832 1.00 83.12 86 GLN A O 1
ATOM 700 N N . TRP A 1 87 ? -15.132 9.090 2.857 1.00 73.38 87 TRP A N 1
ATOM 701 C CA . TRP A 1 87 ? -16.255 9.479 2.014 1.00 73.38 87 TRP A CA 1
ATOM 702 C C . TRP A 1 87 ? -17.537 9.040 2.712 1.00 73.38 87 TRP A C 1
ATOM 704 O O . TRP A 1 87 ? -17.737 7.851 2.973 1.00 73.38 87 TRP A O 1
ATOM 714 N N . ALA A 1 88 ? -18.361 10.014 3.093 1.00 66.62 88 ALA A N 1
ATOM 715 C CA . ALA A 1 88 ? -19.735 9.760 3.498 1.00 66.62 88 ALA A CA 1
ATOM 716 C C . ALA A 1 88 ? -20.577 9.528 2.236 1.00 66.62 88 ALA A C 1
ATOM 718 O O . ALA A 1 88 ? -20.308 10.133 1.197 1.00 66.62 88 ALA A O 1
ATOM 719 N N . LYS A 1 89 ? -21.547 8.616 2.331 1.00 53.72 89 LYS A N 1
ATOM 720 C CA . LYS A 1 89 ? -22.606 8.496 1.326 1.00 53.72 89 LYS A CA 1
ATOM 721 C C . LYS A 1 89 ? -23.484 9.738 1.334 1.00 53.72 89 LYS A C 1
ATOM 723 O O . LYS A 1 89 ? -23.730 10.247 2.450 1.00 53.72 89 LYS A O 1
#

Sequence (89 aa):
IRRLLLDDENGDRSEAAAEKRKTAVHVFSSFYHIEASRTARWWCRTDVMKSLTSSSSSWKVYIWRADTWERTAGVDAKTGVSFLSQWAK

Radius of gyration: 14.09 Å; chains: 1; bounding box: 33×28×43 Å

Foldseek 3Di:
DVVVPPPVVPADPDPVVVVVVVPVDDDFDFPDADPVVRDTHTDDDPVVLCQQQPPPDQDWDWDADSVPRDTDPTDRSNVRDDDDDDDDD

Organism: NCBI:txid330535